Protein AF-A0A7C1XVF4-F1 (afdb_monomer)

pLDDT: mean 83.43, std 17.06, range [36.19, 97.81]

Secondary structure (DSSP, 8-state)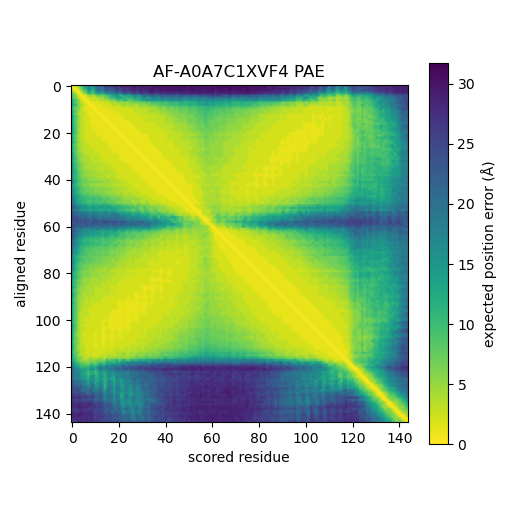:
----S--HHHHHHHHHHHHHHHHHHHHHHHHHHHHHHHHHHHHHHHHHHHHHHHHHHHT---HHHHHHHHHHHHHHHHHHHHHHHHHHHHHHHHHHHHHHHHHHHHHHHHHHHHHHHH--TT-----PPPPS--GGGGGGSS--

Structure (mmCIF, N/CA/C/O backbone):
data_AF-A0A7C1XVF4-F1
#
_entry.id   AF-A0A7C1XVF4-F1
#
loop_
_atom_site.group_PDB
_atom_site.id
_atom_site.type_symbol
_atom_site.label_atom_id
_atom_site.label_alt_id
_atom_site.label_comp_id
_atom_site.label_asym_id
_atom_site.label_entity_id
_atom_site.label_seq_id
_atom_site.pdbx_PDB_ins_code
_atom_site.Cartn_x
_atom_site.Cartn_y
_atom_site.Cartn_z
_atom_site.occupancy
_atom_site.B_iso_or_equiv
_atom_site.auth_seq_id
_atom_site.auth_comp_id
_atom_site.auth_asym_id
_atom_site.auth_atom_id
_atom_site.pdbx_PDB_model_num
ATOM 1 N N . MET A 1 1 ? 36.801 -1.374 -31.490 1.00 39.19 1 MET A N 1
ATOM 2 C CA . MET A 1 1 ? 35.847 -0.277 -31.242 1.00 39.19 1 MET A CA 1
ATOM 3 C C . MET A 1 1 ? 34.495 -0.930 -31.036 1.00 39.19 1 MET A C 1
ATOM 5 O O . MET A 1 1 ? 33.938 -1.423 -32.007 1.00 39.19 1 MET A O 1
ATOM 9 N N . SER A 1 2 ? 34.062 -1.082 -29.781 1.00 45.56 2 SER A N 1
ATOM 10 C CA . SER A 1 2 ? 32.719 -1.596 -29.479 1.00 45.56 2 SER A CA 1
ATOM 11 C C . SER A 1 2 ? 31.696 -0.630 -30.059 1.00 45.56 2 SER A C 1
ATOM 13 O O . SER A 1 2 ? 31.861 0.580 -29.924 1.00 45.56 2 SER A O 1
ATOM 15 N N . SER A 1 3 ? 30.686 -1.156 -30.744 1.00 51.72 3 SER A N 1
ATOM 16 C CA . SER A 1 3 ? 29.553 -0.365 -31.213 1.00 51.72 3 SER A CA 1
ATOM 17 C C . SER A 1 3 ? 28.811 0.173 -29.990 1.00 51.72 3 SER A C 1
ATOM 19 O O . SER A 1 3 ? 28.079 -0.565 -29.348 1.00 51.72 3 SER A O 1
ATOM 21 N N . ASP A 1 4 ? 29.020 1.448 -29.665 1.00 70.56 4 ASP A N 1
ATOM 22 C CA . ASP A 1 4 ? 28.440 2.167 -28.513 1.00 70.56 4 ASP A CA 1
ATOM 23 C C . ASP A 1 4 ? 26.936 2.482 -28.686 1.00 70.56 4 ASP A C 1
ATOM 25 O O . ASP A 1 4 ? 26.380 3.382 -28.058 1.00 70.56 4 ASP A O 1
ATOM 29 N N . LYS A 1 5 ? 26.270 1.788 -29.615 1.00 76.38 5 LYS A N 1
ATOM 30 C CA . LYS A 1 5 ? 24.861 1.994 -29.942 1.00 76.38 5 LYS A CA 1
ATOM 31 C C . LYS A 1 5 ? 24.032 0.891 -29.286 1.00 76.38 5 LYS A C 1
ATOM 33 O O . LYS A 1 5 ? 24.363 -0.271 -29.518 1.00 76.38 5 LYS A O 1
ATOM 38 N N . PRO A 1 6 ? 22.963 1.242 -28.543 1.00 80.81 6 PRO A N 1
ATOM 39 C CA . PRO A 1 6 ? 22.059 0.260 -27.960 1.00 80.81 6 PRO A CA 1
ATOM 40 C C . PRO A 1 6 ? 21.534 -0.678 -29.041 1.00 80.81 6 PRO A C 1
ATOM 42 O O . PRO A 1 6 ? 21.136 -0.217 -30.117 1.00 80.81 6 PRO A O 1
ATOM 45 N N . ASP A 1 7 ? 21.548 -1.974 -28.755 1.00 84.25 7 ASP A N 1
ATOM 46 C CA . ASP A 1 7 ? 21.076 -3.009 -29.667 1.00 84.25 7 ASP A CA 1
ATOM 47 C C . ASP A 1 7 ? 19.764 -3.653 -29.178 1.00 84.25 7 ASP A C 1
ATOM 49 O O . ASP A 1 7 ? 19.157 -3.249 -28.181 1.00 84.25 7 ASP A O 1
ATOM 53 N N . LYS A 1 8 ? 19.292 -4.671 -29.904 1.00 84.50 8 LYS A N 1
ATOM 54 C CA . LYS A 1 8 ? 18.073 -5.404 -29.541 1.00 84.50 8 LYS A CA 1
ATOM 55 C C . LYS A 1 8 ? 18.194 -6.128 -28.190 1.00 84.50 8 LYS A C 1
ATOM 57 O O . LYS A 1 8 ? 17.205 -6.213 -27.471 1.00 84.50 8 LYS A O 1
ATOM 62 N N . ASN A 1 9 ? 19.382 -6.610 -27.819 1.00 87.56 9 ASN A N 1
ATOM 63 C CA . ASN A 1 9 ? 19.586 -7.275 -26.529 1.00 87.56 9 ASN A CA 1
ATOM 64 C C . ASN A 1 9 ? 19.502 -6.277 -25.369 1.00 87.56 9 ASN A C 1
ATOM 66 O O . ASN A 1 9 ? 18.959 -6.614 -24.316 1.00 87.56 9 ASN A O 1
ATOM 70 N N . ASP A 1 10 ? 20.012 -5.056 -25.552 1.00 88.25 10 ASP A N 1
ATOM 71 C CA . ASP A 1 10 ? 19.859 -3.982 -24.568 1.00 88.25 10 ASP A CA 1
ATOM 72 C C . ASP A 1 10 ? 18.387 -3.592 -24.392 1.00 88.25 10 ASP A C 1
ATOM 74 O O . ASP A 1 10 ? 17.940 -3.403 -23.259 1.00 88.25 10 ASP A O 1
ATOM 78 N N . LEU A 1 11 ? 17.618 -3.539 -25.487 1.00 89.31 11 LEU A N 1
ATOM 79 C CA . LEU A 1 11 ? 16.173 -3.300 -25.444 1.00 89.31 11 LEU A CA 1
ATOM 80 C C . LEU A 1 11 ? 15.430 -4.411 -24.694 1.00 89.31 11 LEU A C 1
ATOM 82 O O . LEU A 1 11 ? 14.628 -4.120 -23.807 1.00 89.31 11 LEU A O 1
ATOM 86 N N . ASP A 1 12 ? 15.730 -5.674 -24.996 1.00 88.81 12 ASP A N 1
ATOM 87 C CA . ASP A 1 12 ? 15.121 -6.824 -24.323 1.00 88.81 12 ASP A CA 1
ATOM 88 C C . ASP A 1 12 ? 15.481 -6.867 -22.829 1.00 88.81 12 ASP A C 1
ATOM 90 O O . ASP A 1 12 ? 14.637 -7.202 -21.992 1.00 88.81 12 ASP A O 1
ATOM 94 N N . ARG A 1 13 ? 16.720 -6.506 -22.463 1.00 91.56 13 ARG A N 1
ATOM 95 C CA . ARG A 1 13 ? 17.139 -6.392 -21.057 1.00 91.56 13 ARG A CA 1
ATOM 96 C C . ARG A 1 13 ? 16.372 -5.279 -20.348 1.00 91.56 13 ARG A C 1
ATOM 98 O O . ARG A 1 13 ? 15.789 -5.541 -19.298 1.00 91.56 13 ARG A O 1
ATOM 105 N N . ALA A 1 14 ? 16.342 -4.080 -20.926 1.00 90.12 14 ALA A N 1
ATOM 106 C CA . ALA A 1 14 ? 15.657 -2.931 -20.342 1.00 90.12 14 ALA A CA 1
ATOM 107 C C . ALA A 1 14 ? 14.158 -3.199 -20.164 1.00 90.12 14 ALA A C 1
ATOM 109 O O . ALA A 1 14 ? 13.603 -2.918 -19.105 1.00 90.12 14 ALA A O 1
ATOM 110 N N . ARG A 1 15 ? 13.531 -3.851 -21.150 1.00 90.56 15 ARG A N 1
ATOM 111 C CA . ARG A 1 15 ? 12.133 -4.279 -21.072 1.00 90.56 15 ARG A CA 1
ATOM 112 C C . ARG A 1 15 ? 11.890 -5.247 -19.916 1.00 90.56 15 ARG A C 1
ATOM 114 O O . ARG A 1 15 ? 10.952 -5.070 -19.152 1.00 90.56 15 ARG A O 1
ATOM 121 N N . ARG A 1 16 ? 12.745 -6.263 -19.741 1.00 91.62 16 ARG A N 1
ATOM 122 C CA . ARG A 1 16 ? 12.617 -7.213 -18.618 1.00 91.62 16 ARG A CA 1
ATOM 123 C C . ARG A 1 16 ? 12.755 -6.530 -17.261 1.00 91.62 16 ARG A C 1
ATOM 125 O O . ARG A 1 16 ? 12.095 -6.945 -16.312 1.00 91.62 16 ARG A O 1
ATOM 132 N N . GLU A 1 17 ? 13.643 -5.548 -17.142 1.00 93.00 17 GLU A N 1
ATOM 133 C CA . GLU A 1 17 ? 13.831 -4.796 -15.900 1.00 93.00 17 GLU A CA 1
ATOM 134 C C . GLU A 1 17 ? 12.636 -3.891 -15.591 1.00 93.00 17 GLU A C 1
ATOM 136 O O . GLU A 1 17 ? 12.164 -3.899 -14.456 1.00 93.00 17 GLU A O 1
ATOM 141 N N . GLU A 1 18 ? 12.113 -3.186 -16.596 1.00 94.81 18 GLU A N 1
ATOM 142 C CA . GLU A 1 18 ? 10.880 -2.399 -16.492 1.00 94.81 18 GLU A CA 1
ATOM 143 C C . GLU A 1 18 ? 9.707 -3.281 -16.048 1.00 94.81 18 GLU A C 1
ATOM 145 O O . GLU A 1 18 ? 9.090 -2.999 -15.024 1.00 94.81 18 GLU A O 1
ATOM 150 N N . THR A 1 19 ? 9.486 -4.418 -16.713 1.00 92.75 19 THR A N 1
ATOM 151 C CA . THR A 1 19 ? 8.368 -5.317 -16.394 1.00 92.75 19 THR A CA 1
ATOM 152 C C . THR A 1 19 ? 8.490 -5.908 -14.987 1.00 92.75 19 THR A C 1
ATOM 154 O O . THR A 1 19 ? 7.493 -6.090 -14.290 1.00 92.75 19 THR A O 1
ATOM 157 N N . ARG A 1 20 ? 9.712 -6.199 -14.518 1.00 93.25 20 ARG A N 1
ATOM 158 C CA . ARG A 1 20 ? 9.937 -6.628 -13.126 1.00 93.25 20 ARG A CA 1
ATOM 159 C C . ARG A 1 20 ? 9.586 -5.527 -12.131 1.00 93.25 20 ARG A C 1
ATOM 161 O O . ARG A 1 20 ? 8.937 -5.825 -11.134 1.00 93.25 20 ARG A O 1
ATOM 168 N N . ALA A 1 21 ? 10.006 -4.291 -12.396 1.00 92.94 21 ALA A N 1
ATOM 169 C CA . ALA A 1 21 ? 9.690 -3.154 -11.540 1.00 92.94 21 ALA A CA 1
ATOM 170 C C . ALA A 1 21 ? 8.182 -2.853 -11.532 1.00 92.94 21 ALA A C 1
ATOM 172 O O . ALA A 1 21 ? 7.626 -2.569 -10.476 1.00 92.94 21 ALA A O 1
ATOM 173 N N . PHE A 1 22 ? 7.506 -3.005 -12.675 1.00 93.19 22 PHE A N 1
ATOM 174 C CA . PHE A 1 22 ? 6.054 -2.870 -12.780 1.00 93.19 22 PHE A CA 1
ATOM 175 C C . PHE A 1 22 ? 5.309 -3.935 -11.963 1.00 93.19 22 PHE A C 1
ATOM 177 O O . PHE A 1 22 ? 4.408 -3.618 -11.194 1.00 93.19 22 PHE A O 1
ATOM 184 N N . ASN A 1 23 ? 5.722 -5.202 -12.060 1.00 92.81 23 ASN A N 1
ATOM 185 C CA . ASN A 1 23 ? 5.116 -6.274 -11.265 1.00 92.81 23 ASN A CA 1
ATOM 186 C C . ASN A 1 23 ? 5.309 -6.058 -9.754 1.00 92.81 23 ASN A C 1
ATOM 188 O O . ASN A 1 23 ? 4.406 -6.347 -8.970 1.00 92.81 23 ASN A O 1
ATOM 192 N N . GLU A 1 24 ? 6.470 -5.542 -9.337 1.00 94.38 24 GLU A N 1
ATOM 193 C CA . GLU A 1 24 ? 6.709 -5.168 -7.939 1.00 94.38 24 GLU A CA 1
ATOM 194 C C . GLU A 1 24 ? 5.802 -4.004 -7.513 1.00 94.38 24 GLU A C 1
ATOM 196 O O . GLU A 1 24 ? 5.194 -4.068 -6.445 1.00 94.38 24 GLU A O 1
ATOM 201 N N . LEU A 1 25 ? 5.650 -2.975 -8.353 1.00 94.06 25 LEU A N 1
ATOM 202 C CA . LEU A 1 25 ? 4.731 -1.858 -8.120 1.00 94.06 25 LEU A CA 1
ATOM 203 C C . LEU A 1 25 ? 3.290 -2.346 -7.904 1.00 94.06 25 LEU A C 1
ATOM 205 O O . LEU A 1 25 ? 2.660 -1.975 -6.912 1.00 94.06 25 LEU A O 1
ATOM 209 N N . GLU A 1 26 ? 2.789 -3.223 -8.773 1.00 94.75 26 GLU A N 1
ATOM 210 C CA . GLU A 1 26 ? 1.448 -3.809 -8.648 1.00 94.75 26 GLU A CA 1
ATOM 211 C C . GLU A 1 26 ? 1.292 -4.617 -7.353 1.00 94.75 26 GLU A C 1
ATOM 213 O O . GLU A 1 26 ? 0.304 -4.468 -6.627 1.00 94.75 26 GLU A O 1
ATOM 218 N N . TYR A 1 27 ? 2.298 -5.422 -7.004 1.00 94.62 27 TYR A N 1
ATOM 219 C CA . TYR A 1 27 ? 2.311 -6.160 -5.743 1.00 94.62 27 TYR A CA 1
ATOM 220 C C . TYR A 1 27 ? 2.227 -5.220 -4.530 1.00 94.62 27 TYR A C 1
ATOM 222 O O . TYR A 1 27 ? 1.388 -5.422 -3.647 1.00 94.62 27 TYR A O 1
ATOM 230 N N . ARG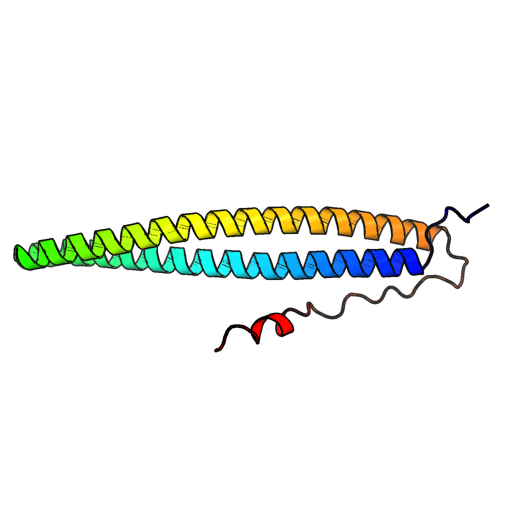 A 1 28 ? 3.038 -4.154 -4.490 1.00 94.94 28 ARG A N 1
ATOM 231 C CA . ARG A 1 28 ? 3.003 -3.165 -3.397 1.00 94.94 28 ARG A CA 1
ATOM 232 C C . ARG A 1 28 ? 1.698 -2.383 -3.353 1.00 94.94 28 ARG A C 1
ATOM 234 O O . ARG A 1 28 ? 1.196 -2.119 -2.262 1.00 94.94 28 ARG A O 1
ATOM 241 N N . SER A 1 29 ? 1.124 -2.068 -4.510 1.00 95.12 29 SER A N 1
ATOM 242 C CA . SER A 1 29 ? -0.167 -1.383 -4.628 1.00 95.12 29 SER A CA 1
ATOM 243 C C . SER A 1 29 ? -1.276 -2.201 -3.969 1.00 95.12 29 SER A C 1
ATOM 245 O O . SER A 1 29 ? -2.025 -1.697 -3.125 1.00 95.12 29 SER A O 1
ATOM 247 N N . GLN A 1 30 ? -1.318 -3.502 -4.264 1.00 95.19 30 GLN A N 1
ATOM 248 C CA . GLN A 1 30 ? -2.279 -4.411 -3.655 1.00 95.19 30 GLN A CA 1
ATOM 249 C C . GLN A 1 30 ? -2.052 -4.561 -2.141 1.00 95.19 30 GLN A C 1
ATOM 251 O O . GLN A 1 30 ? -3.018 -4.492 -1.379 1.00 95.19 30 GLN A O 1
ATOM 256 N N . GLN A 1 31 ? -0.800 -4.675 -1.679 1.00 94.81 31 GLN A N 1
ATOM 257 C CA . GLN A 1 31 ? -0.496 -4.717 -0.241 1.00 94.81 31 GLN A CA 1
ATOM 258 C C . GLN A 1 31 ? -0.965 -3.455 0.497 1.00 94.81 31 GLN A C 1
ATOM 260 O O . GLN A 1 31 ? -1.613 -3.554 1.541 1.00 94.81 31 GLN A O 1
ATOM 265 N N . ALA A 1 32 ? -0.674 -2.267 -0.042 1.00 95.00 32 ALA A N 1
ATOM 266 C CA . ALA A 1 32 ? -1.099 -1.000 0.550 1.00 95.00 32 ALA A CA 1
ATOM 267 C C . ALA A 1 32 ? -2.631 -0.901 0.621 1.00 95.00 32 ALA A C 1
ATOM 269 O O . ALA A 1 32 ? -3.191 -0.514 1.651 1.00 95.00 32 ALA A O 1
ATOM 270 N N . LYS A 1 33 ? -3.321 -1.333 -0.441 1.00 96.44 33 LYS A N 1
ATOM 271 C CA . LYS A 1 33 ? -4.785 -1.395 -0.490 1.00 96.44 33 LYS A CA 1
ATOM 272 C C . LYS A 1 33 ? -5.360 -2.321 0.582 1.00 96.44 33 LYS A C 1
ATOM 274 O O . LYS A 1 33 ? -6.298 -1.929 1.272 1.00 96.44 33 LYS A O 1
ATOM 279 N N . GLU A 1 34 ? -4.808 -3.520 0.745 1.00 95.62 34 GLU A N 1
ATOM 280 C CA . GLU A 1 34 ? -5.262 -4.482 1.755 1.00 95.62 34 GLU A CA 1
ATOM 281 C C . GLU A 1 34 ? -5.081 -3.951 3.179 1.00 95.62 34 GLU A C 1
ATOM 283 O O . GLU A 1 34 ? -6.014 -4.018 3.981 1.00 95.62 34 GLU A O 1
ATOM 288 N N . GLN A 1 35 ? -3.918 -3.373 3.496 1.00 94.75 35 GLN A N 1
ATOM 289 C CA . GLN A 1 35 ? -3.677 -2.797 4.823 1.00 94.75 35 GLN A CA 1
ATOM 290 C C . GLN A 1 35 ? -4.611 -1.615 5.104 1.00 94.75 35 GLN A C 1
ATOM 292 O O . GLN A 1 35 ? -5.150 -1.503 6.207 1.00 94.75 35 GLN A O 1
ATOM 297 N N . ARG A 1 36 ? -4.875 -0.765 4.104 1.00 96.44 36 ARG A N 1
ATOM 298 C CA . ARG A 1 36 ? -5.810 0.357 4.251 1.00 96.44 36 ARG A CA 1
ATOM 299 C C . ARG A 1 36 ? -7.245 -0.125 4.481 1.00 96.44 36 ARG A C 1
ATOM 301 O O . ARG A 1 36 ? -7.913 0.376 5.377 1.00 96.44 36 ARG A O 1
ATOM 308 N N . GLN A 1 37 ? -7.689 -1.161 3.766 1.00 97.06 37 GLN A N 1
ATOM 309 C CA . GLN A 1 37 ? -8.996 -1.784 4.008 1.00 97.06 37 GLN A CA 1
ATOM 310 C C . GLN A 1 37 ? -9.113 -2.386 5.417 1.00 97.06 37 GLN A C 1
ATOM 312 O O . GLN A 1 37 ? -10.165 -2.274 6.048 1.00 97.06 37 GLN A O 1
ATOM 317 N N . GLN A 1 38 ? -8.045 -3.008 5.928 1.00 95.00 38 GLN A N 1
ATOM 318 C CA . GLN A 1 38 ? -8.010 -3.521 7.302 1.00 95.00 38 GLN A CA 1
ATOM 319 C C . GLN A 1 38 ? -8.114 -2.388 8.331 1.00 95.00 38 GLN A C 1
ATOM 321 O O . GLN A 1 38 ? -8.877 -2.507 9.292 1.00 95.00 38 GLN A O 1
ATOM 326 N N . LEU A 1 39 ? -7.401 -1.279 8.111 1.00 97.31 39 LEU A N 1
ATOM 327 C CA . LEU A 1 39 ? -7.488 -0.096 8.964 1.00 97.31 39 LEU A CA 1
ATOM 328 C C . LEU A 1 39 ? -8.904 0.493 8.964 1.00 97.31 39 LEU A C 1
ATOM 330 O O . LEU A 1 39 ? -9.468 0.723 10.034 1.00 97.31 39 LEU A O 1
ATOM 334 N N . ASP A 1 40 ? -9.511 0.666 7.790 1.00 97.38 40 ASP A N 1
ATOM 335 C CA . ASP A 1 40 ? -10.874 1.192 7.655 1.00 97.38 40 ASP A CA 1
ATOM 336 C C . ASP A 1 40 ? -11.895 0.317 8.397 1.00 97.38 40 ASP A C 1
ATOM 338 O O . ASP A 1 40 ? -12.779 0.827 9.094 1.00 97.38 40 ASP A O 1
ATOM 342 N N . ALA A 1 41 ? -11.755 -1.009 8.304 1.00 95.69 41 ALA A N 1
ATOM 343 C CA . ALA A 1 41 ? -12.602 -1.950 9.030 1.00 95.69 41 ALA A CA 1
ATOM 344 C C . ALA A 1 41 ? -12.434 -1.825 10.555 1.00 95.69 41 ALA A C 1
ATOM 346 O O . ALA A 1 41 ? -13.433 -1.805 11.278 1.00 95.69 41 ALA A O 1
ATOM 347 N N . LEU A 1 42 ? -11.199 -1.688 11.052 1.00 95.44 42 LEU A N 1
ATOM 348 C CA . LEU A 1 42 ? -10.925 -1.491 12.480 1.00 95.44 42 LEU A CA 1
ATOM 349 C C . LEU A 1 42 ? -11.470 -0.156 12.994 1.00 95.44 42 LEU A C 1
ATOM 351 O O . LEU A 1 42 ? -12.067 -0.114 14.069 1.00 95.44 42 LEU A O 1
ATOM 355 N N . LEU A 1 43 ? -11.312 0.92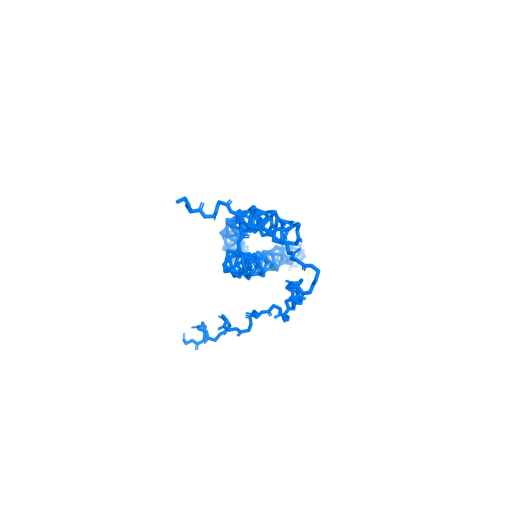5 12.231 1.00 96.56 43 LEU A N 1
ATOM 356 C CA . LEU A 1 43 ? -11.851 2.240 12.580 1.00 96.56 43 LEU A CA 1
ATOM 357 C C . LEU A 1 43 ? -13.381 2.231 12.603 1.00 96.56 43 LEU A C 1
ATOM 359 O O . LEU A 1 43 ? -13.992 2.796 13.515 1.00 96.56 43 LEU A O 1
ATOM 363 N N . LYS A 1 44 ? -14.007 1.545 11.643 1.00 96.19 44 LYS A N 1
ATOM 364 C CA . LYS A 1 44 ? -15.455 1.338 11.632 1.00 96.19 44 LYS A CA 1
ATOM 365 C C . LYS A 1 44 ? -15.908 0.552 12.862 1.00 96.19 44 LYS A C 1
ATOM 367 O O . LYS A 1 44 ? -16.806 1.010 13.563 1.00 96.19 44 LYS A O 1
ATOM 372 N N . TYR A 1 45 ? -15.255 -0.567 13.168 1.00 93.44 45 TYR A N 1
ATOM 373 C CA . TYR A 1 45 ? -15.581 -1.380 14.340 1.00 93.44 45 TYR A CA 1
ATOM 374 C C . TYR A 1 45 ? -15.397 -0.602 15.651 1.00 93.44 45 TYR A C 1
ATOM 376 O O . TYR A 1 45 ? -16.266 -0.619 16.520 1.00 93.44 45 TYR A O 1
ATOM 384 N N . ARG A 1 46 ? -14.313 0.175 15.767 1.00 93.69 46 ARG A N 1
ATOM 385 C CA . ARG A 1 46 ? -14.070 1.088 16.894 1.00 93.69 46 ARG A CA 1
ATOM 386 C C . ARG A 1 46 ? -15.228 2.065 17.088 1.00 93.69 46 ARG A C 1
ATOM 388 O O . ARG A 1 46 ? -15.669 2.278 18.216 1.00 93.69 46 ARG A O 1
ATOM 395 N N . LYS A 1 47 ? -15.709 2.667 15.998 1.00 94.38 47 LYS A N 1
ATOM 396 C CA . LYS A 1 47 ? -16.841 3.595 16.026 1.00 94.38 47 LYS A CA 1
ATOM 397 C C . LYS A 1 47 ? -18.127 2.893 16.465 1.00 94.38 47 LYS A C 1
ATOM 399 O O . LYS A 1 47 ? -18.798 3.390 17.359 1.00 94.38 47 LYS A O 1
ATOM 404 N N . GLU A 1 48 ? -18.428 1.726 15.901 1.00 91.50 48 GLU A N 1
ATOM 405 C CA . GLU A 1 48 ? -19.605 0.930 16.277 1.00 91.50 48 GLU A CA 1
ATOM 406 C C . GLU A 1 48 ? -19.582 0.542 17.762 1.00 91.50 48 GLU A C 1
ATOM 408 O O . GLU A 1 48 ? -20.605 0.638 18.442 1.00 91.50 48 GLU A O 1
ATOM 413 N N . CYS A 1 49 ? -18.412 0.185 18.303 1.00 89.19 49 CYS A N 1
ATOM 414 C CA . CYS A 1 49 ? -18.250 -0.028 19.738 1.00 89.19 49 CYS A CA 1
ATOM 415 C C . CYS A 1 49 ? -18.560 1.244 20.539 1.00 89.19 49 CYS A C 1
ATOM 417 O O . CYS A 1 49 ? -19.222 1.159 21.574 1.00 89.19 49 CYS A O 1
ATOM 419 N N . LEU A 1 50 ? -18.060 2.416 20.130 1.00 89.44 50 LEU A N 1
ATOM 420 C CA . LEU A 1 50 ? -18.293 3.700 20.821 1.00 89.44 50 LEU A CA 1
ATOM 421 C C . LEU A 1 50 ? -19.765 4.101 20.812 1.00 89.44 50 LEU A C 1
ATOM 423 O O . LEU A 1 50 ? -20.310 4.440 21.865 1.00 89.44 50 LEU A O 1
ATOM 427 N N . ASP A 1 51 ? -20.415 3.977 19.661 1.00 88.12 51 ASP A N 1
ATOM 428 C CA . ASP A 1 51 ? -21.838 4.263 19.503 1.00 88.12 51 ASP A CA 1
ATOM 429 C C . ASP A 1 51 ? -22.685 3.287 20.344 1.00 88.12 51 ASP A C 1
ATOM 431 O O . ASP A 1 51 ? -23.617 3.694 21.042 1.00 88.12 51 ASP A O 1
ATOM 435 N N . GLY A 1 52 ? -22.315 2.001 20.364 1.00 84.25 52 GLY A N 1
ATOM 436 C CA . GLY A 1 52 ? -22.949 0.987 21.206 1.00 84.25 52 GLY A CA 1
ATOM 437 C C . GLY A 1 52 ? -22.864 1.306 22.700 1.00 84.25 52 GLY A C 1
ATOM 438 O O . GLY A 1 52 ? -23.860 1.176 23.412 1.00 84.25 52 GLY A O 1
ATOM 439 N N . LEU A 1 53 ? -21.711 1.785 23.182 1.00 81.44 53 LEU A N 1
ATOM 440 C CA . LEU A 1 53 ? -21.559 2.198 24.580 1.00 81.44 53 LEU A CA 1
ATOM 441 C C . LEU A 1 53 ? -22.409 3.424 24.908 1.00 81.44 53 LEU A C 1
ATOM 443 O O . LEU A 1 53 ? -23.051 3.454 25.959 1.00 81.44 53 LEU A O 1
ATOM 447 N N . ALA A 1 54 ? -22.393 4.431 24.033 1.00 81.88 54 ALA A N 1
ATOM 448 C CA . ALA A 1 54 ? -23.169 5.648 24.228 1.00 81.88 54 ALA A CA 1
ATOM 449 C C . ALA A 1 54 ? -24.655 5.315 24.428 1.00 81.88 54 ALA A C 1
ATOM 451 O O . ALA A 1 54 ? -25.256 5.799 25.381 1.00 81.88 54 ALA A O 1
ATOM 452 N N . ASN A 1 55 ? -25.190 4.395 23.620 1.00 80.12 55 ASN A N 1
ATOM 453 C CA . ASN A 1 55 ? -26.569 3.919 23.737 1.00 80.12 55 ASN A CA 1
ATOM 454 C C . ASN A 1 55 ? -26.795 3.033 24.978 1.00 80.12 55 ASN A C 1
ATOM 456 O O . ASN A 1 55 ? -27.832 3.124 25.631 1.00 80.12 55 ASN A O 1
ATOM 460 N N . ALA A 1 56 ? -25.830 2.179 25.337 1.00 75.75 56 ALA A N 1
ATOM 461 C CA . ALA A 1 56 ? -25.953 1.284 26.488 1.00 75.75 56 ALA A CA 1
ATOM 462 C C . ALA A 1 56 ? -25.910 2.028 27.836 1.00 75.75 56 ALA A C 1
ATOM 464 O O . ALA A 1 56 ? -26.509 1.574 28.819 1.00 75.75 56 ALA A O 1
ATOM 465 N N . ARG A 1 57 ? -25.240 3.188 27.892 1.00 70.38 57 ARG A N 1
ATOM 466 C CA . ARG A 1 57 ? -25.227 4.077 29.064 1.00 70.38 57 ARG A CA 1
ATOM 467 C C . ARG A 1 57 ? -26.641 4.434 29.514 1.00 70.38 57 ARG A C 1
ATOM 469 O O . ARG A 1 57 ? -26.904 4.404 30.716 1.00 70.38 57 ARG A O 1
ATOM 476 N N . ASP A 1 58 ? -27.538 4.687 28.568 1.00 71.88 58 ASP A N 1
ATOM 477 C CA . ASP A 1 58 ? -28.925 5.071 28.843 1.00 71.88 58 ASP A CA 1
ATOM 478 C C . ASP A 1 58 ? -29.774 3.892 29.355 1.00 71.88 58 ASP A C 1
ATOM 480 O O . ASP A 1 58 ? -30.796 4.092 30.009 1.00 71.88 58 ASP A O 1
ATOM 484 N N . THR A 1 59 ? -29.317 2.654 29.136 1.00 74.56 59 THR A N 1
ATOM 485 C CA . THR A 1 59 ? -29.980 1.415 29.587 1.00 74.56 59 THR A CA 1
ATOM 486 C C . THR A 1 59 ? -29.445 0.838 30.906 1.00 74.56 59 THR A C 1
ATOM 488 O O . THR A 1 59 ? -29.940 -0.191 31.361 1.00 74.56 59 THR A O 1
ATOM 491 N N . GLY A 1 60 ? -28.472 1.494 31.553 1.00 74.50 60 GLY A N 1
ATOM 492 C CA . GLY A 1 60 ? -27.956 1.090 32.869 1.00 74.50 60 GLY A CA 1
ATOM 493 C C . GLY A 1 60 ? -26.781 0.105 32.818 1.00 74.50 60 GLY A C 1
ATOM 494 O O . GLY A 1 60 ? -26.888 -1.042 33.250 1.00 74.50 60 GLY A O 1
ATOM 495 N N . LEU A 1 61 ? -25.624 0.563 32.329 1.00 82.06 61 LEU A N 1
ATOM 496 C CA . LEU A 1 61 ? -24.365 -0.195 32.375 1.00 82.06 61 LEU A CA 1
ATOM 497 C C . LEU A 1 61 ? -23.896 -0.446 33.820 1.00 82.06 61 LEU A C 1
ATOM 499 O O . LEU A 1 61 ? -23.833 0.470 34.641 1.00 82.06 61 LEU A O 1
ATOM 503 N N . THR A 1 62 ? -23.486 -1.683 34.116 1.00 85.69 62 THR A N 1
ATOM 504 C CA . THR A 1 62 ? -22.829 -2.028 35.384 1.00 85.69 62 THR A CA 1
ATOM 505 C C . THR A 1 62 ? -21.344 -1.636 35.342 1.00 85.69 62 THR A C 1
ATOM 507 O O . THR A 1 62 ? -20.757 -1.559 34.258 1.00 85.69 62 THR A O 1
ATOM 510 N N . PRO A 1 63 ? -20.678 -1.455 36.498 1.00 83.56 63 PRO A N 1
ATOM 511 C CA . PRO A 1 63 ? -19.236 -1.192 36.538 1.00 83.56 63 PRO A CA 1
ATOM 512 C C . PRO A 1 63 ? -18.379 -2.270 35.851 1.00 83.56 63 PRO A C 1
ATOM 514 O O . PRO A 1 63 ? -17.314 -1.959 35.320 1.00 83.56 63 PRO A O 1
ATOM 517 N N . VAL A 1 64 ? -18.841 -3.527 35.837 1.00 86.94 64 VAL A N 1
ATOM 518 C CA . VAL A 1 64 ? -18.153 -4.635 35.152 1.00 86.94 64 VAL A CA 1
ATOM 519 C C . VAL A 1 64 ? -18.194 -4.432 33.639 1.00 86.94 64 VAL A C 1
ATOM 521 O O . VAL A 1 64 ? -17.138 -4.447 33.011 1.00 86.94 64 VAL A O 1
ATOM 524 N N . HIS A 1 65 ? -19.367 -4.126 33.073 1.00 84.50 65 HIS A N 1
ATOM 525 C CA . HIS A 1 65 ? -19.504 -3.852 31.638 1.00 84.50 65 HIS A CA 1
ATOM 526 C C . HIS A 1 65 ? -18.653 -2.652 31.198 1.00 84.50 65 HIS A C 1
ATOM 528 O O . HIS A 1 65 ? -18.027 -2.686 30.142 1.00 84.50 65 HIS A O 1
ATOM 534 N N . VAL A 1 66 ? -18.568 -1.603 32.027 1.00 84.31 66 VAL A N 1
ATOM 535 C CA . VAL A 1 66 ? -17.699 -0.445 31.750 1.00 84.31 66 VAL A CA 1
ATOM 536 C C . VAL A 1 66 ? -16.229 -0.865 31.672 1.00 84.31 66 VAL A C 1
ATOM 538 O O . VAL A 1 66 ? -15.516 -0.443 30.762 1.00 84.31 66 VAL A O 1
ATOM 541 N N . ARG A 1 67 ? -15.768 -1.714 32.596 1.00 88.00 67 ARG A N 1
ATOM 542 C CA . ARG A 1 67 ? -14.381 -2.193 32.612 1.00 88.00 67 ARG A CA 1
ATOM 543 C C . ARG A 1 67 ? -14.062 -3.089 31.416 1.00 88.00 67 ARG A C 1
ATOM 545 O O . ARG A 1 67 ? -13.017 -2.913 30.797 1.00 88.00 67 ARG A O 1
ATOM 552 N N . GLU A 1 68 ? -14.938 -4.034 31.087 1.00 88.50 68 GLU A N 1
ATOM 553 C CA . GLU A 1 68 ? -14.776 -4.905 29.913 1.00 88.50 68 GLU A CA 1
ATOM 554 C C . GLU A 1 68 ? -14.691 -4.085 28.628 1.00 88.50 68 GLU A C 1
ATOM 556 O O . GLU A 1 68 ? -13.826 -4.315 27.783 1.00 88.50 68 GLU A O 1
ATOM 561 N N . TYR A 1 69 ? -15.527 -3.058 28.524 1.00 87.50 69 TYR A N 1
ATOM 562 C CA . TYR A 1 69 ? -15.515 -2.160 27.389 1.00 87.50 69 TYR A CA 1
ATOM 563 C C . TYR A 1 69 ? -14.225 -1.335 27.285 1.00 87.50 69 TYR A C 1
ATOM 565 O O . TYR A 1 69 ? -13.665 -1.193 26.200 1.00 87.50 69 TYR A O 1
ATOM 573 N N . GLN A 1 70 ? -13.712 -0.814 28.403 1.00 88.62 70 GLN A N 1
ATOM 574 C CA . GLN A 1 70 ? -12.421 -0.118 28.422 1.00 88.62 70 GLN A CA 1
ATOM 575 C C . GLN A 1 70 ? -11.284 -1.019 27.925 1.00 88.62 70 GLN A C 1
ATOM 577 O O . GLN A 1 70 ? -10.433 -0.561 27.164 1.00 88.62 70 GLN A O 1
ATOM 582 N N . LEU A 1 71 ? -11.287 -2.298 28.316 1.00 92.25 71 LEU A N 1
ATOM 583 C CA . LEU A 1 71 ? -10.307 -3.280 27.846 1.00 92.25 71 LEU A CA 1
ATOM 584 C C . LEU A 1 71 ? -10.450 -3.555 26.346 1.00 92.25 71 LEU A C 1
ATOM 586 O O . LEU A 1 71 ? -9.449 -3.550 25.629 1.00 92.25 71 LEU A O 1
ATOM 590 N N . LEU A 1 72 ? -11.682 -3.737 25.860 1.00 91.38 72 LEU A N 1
ATOM 591 C CA . LEU A 1 72 ? -11.956 -3.908 24.433 1.00 91.38 72 LEU A CA 1
ATOM 592 C C . LEU A 1 72 ? -11.469 -2.697 23.627 1.00 91.38 72 LEU A C 1
ATOM 594 O O . LEU A 1 72 ? -10.770 -2.863 22.631 1.00 91.38 72 LEU A O 1
ATOM 598 N N . MET A 1 73 ? -11.772 -1.480 24.079 1.00 92.50 73 MET A N 1
ATOM 599 C CA . MET A 1 73 ? -11.327 -0.255 23.415 1.00 92.50 73 MET A CA 1
ATOM 600 C C . MET A 1 73 ? -9.811 -0.095 23.429 1.00 92.50 73 MET A C 1
ATOM 602 O O . MET A 1 73 ? -9.243 0.319 22.423 1.00 92.50 73 MET A O 1
ATOM 606 N N . ALA A 1 74 ? -9.143 -0.443 24.531 1.00 93.62 74 ALA A N 1
ATOM 607 C CA . ALA A 1 74 ? -7.684 -0.437 24.590 1.00 93.62 74 ALA A CA 1
ATOM 608 C C . ALA A 1 74 ? -7.080 -1.409 23.565 1.00 93.62 74 ALA A C 1
ATOM 610 O O . ALA A 1 74 ? -6.147 -1.047 22.849 1.00 93.62 74 ALA A O 1
ATOM 611 N N . HIS A 1 75 ? -7.654 -2.609 23.434 1.00 94.62 75 HIS A N 1
ATOM 612 C CA . HIS A 1 75 ? -7.230 -3.581 22.430 1.00 94.62 75 HIS A CA 1
ATOM 613 C C . HIS A 1 75 ? -7.466 -3.072 21.001 1.00 94.62 75 HIS A C 1
ATOM 615 O O . HIS A 1 75 ? -6.576 -3.170 20.158 1.00 94.62 75 HIS A O 1
ATOM 621 N N . ILE A 1 76 ? -8.648 -2.518 20.710 1.00 94.81 76 ILE A N 1
ATOM 622 C CA . ILE A 1 76 ? -8.965 -1.966 19.384 1.00 94.81 76 ILE A CA 1
ATOM 623 C C . ILE A 1 76 ? -8.012 -0.817 19.041 1.00 94.81 76 ILE A C 1
ATOM 625 O O . ILE A 1 76 ? -7.481 -0.792 17.936 1.00 94.81 76 ILE A O 1
ATOM 629 N N . ASN A 1 77 ? -7.749 0.099 19.976 1.00 94.75 77 ASN A N 1
ATOM 630 C CA . ASN A 1 77 ? -6.823 1.210 19.750 1.00 94.75 77 ASN A CA 1
ATOM 631 C C . ASN A 1 77 ? -5.405 0.710 19.456 1.00 94.75 77 ASN A C 1
ATOM 633 O O . ASN A 1 77 ? -4.804 1.155 18.487 1.00 94.75 77 ASN A O 1
ATOM 637 N N . SER A 1 78 ? -4.905 -0.268 20.216 1.00 96.06 78 SER A N 1
ATOM 638 C CA . SER A 1 78 ? -3.588 -0.859 19.955 1.00 96.06 78 SER A CA 1
ATOM 639 C C . SER A 1 78 ? -3.518 -1.542 18.581 1.00 96.06 78 SER A C 1
ATOM 641 O O . SER A 1 78 ? -2.524 -1.410 17.867 1.00 96.06 78 SER A O 1
ATOM 643 N N . ALA A 1 79 ? -4.587 -2.232 18.168 1.00 95.94 79 ALA A N 1
ATOM 644 C CA . ALA A 1 79 ? -4.672 -2.828 16.837 1.00 95.94 79 ALA A CA 1
ATOM 645 C C . ALA A 1 79 ? -4.718 -1.768 15.722 1.00 95.94 79 ALA A C 1
ATOM 647 O O . ALA A 1 79 ? -4.089 -1.959 14.680 1.00 95.94 79 ALA A O 1
ATOM 648 N N . VAL A 1 80 ? -5.429 -0.655 15.940 1.00 96.88 80 VAL A N 1
ATOM 649 C CA . VAL A 1 80 ? -5.460 0.496 15.025 1.00 96.88 80 VAL A CA 1
ATOM 650 C C . VAL A 1 80 ? -4.063 1.089 14.882 1.00 96.88 80 VAL A C 1
ATOM 652 O O . VAL A 1 80 ? -3.570 1.145 13.764 1.00 96.88 80 VAL A O 1
ATOM 655 N N . GLU A 1 81 ? -3.387 1.417 15.986 1.00 96.88 81 GLU A N 1
ATOM 656 C CA . GLU A 1 81 ? -2.030 1.987 15.978 1.00 96.88 81 GLU A CA 1
ATOM 657 C C . GLU A 1 81 ? -1.038 1.090 15.221 1.00 96.88 81 GLU A C 1
ATOM 659 O O . GLU A 1 81 ? -0.285 1.549 14.360 1.00 96.88 81 GLU A O 1
ATOM 664 N N . LEU A 1 82 ? -1.064 -0.222 15.481 1.00 96.88 82 LEU A N 1
ATOM 665 C CA . LEU A 1 82 ? -0.206 -1.169 14.771 1.00 96.88 82 LEU A CA 1
ATOM 666 C C . LEU A 1 82 ? -0.515 -1.212 13.267 1.00 96.88 82 LEU A C 1
ATOM 668 O O . LEU A 1 82 ? 0.395 -1.347 12.448 1.00 96.88 82 LEU A O 1
ATOM 672 N N . THR A 1 83 ? -1.792 -1.128 12.897 1.00 94.94 83 THR A N 1
ATOM 673 C CA . THR A 1 83 ? -2.213 -1.167 11.491 1.00 94.94 83 THR A CA 1
ATOM 674 C C . THR A 1 83 ? -1.888 0.144 10.779 1.00 94.94 83 THR A C 1
ATOM 676 O O . THR A 1 83 ? -1.448 0.102 9.638 1.00 94.94 83 THR A O 1
ATOM 679 N N . GLU A 1 84 ? -1.987 1.294 11.447 1.00 97.62 84 GLU A N 1
ATOM 680 C CA . GLU A 1 84 ? -1.536 2.590 10.922 1.00 97.62 84 GLU A CA 1
ATOM 681 C C . GLU A 1 84 ? -0.038 2.569 10.588 1.00 97.62 84 GLU A C 1
ATOM 683 O O . GLU A 1 84 ? 0.362 3.008 9.508 1.00 97.62 84 GLU A O 1
ATOM 688 N N . ILE A 1 85 ? 0.789 1.975 11.458 1.00 97.50 85 ILE A N 1
ATOM 689 C CA . ILE A 1 85 ? 2.222 1.780 11.188 1.00 97.50 85 ILE A CA 1
ATOM 690 C C . ILE A 1 85 ? 2.427 0.902 9.944 1.00 97.50 85 ILE A C 1
ATOM 692 O O . ILE A 1 85 ? 3.260 1.221 9.095 1.00 97.50 85 ILE A O 1
ATOM 696 N N . LYS A 1 86 ? 1.665 -0.191 9.802 1.00 96.44 86 LYS A N 1
ATOM 697 C CA . LYS A 1 86 ? 1.746 -1.072 8.623 1.00 96.44 86 LYS A CA 1
ATOM 698 C C . LYS A 1 86 ? 1.303 -0.377 7.340 1.00 96.44 86 LYS A C 1
ATOM 700 O O . LYS A 1 86 ? 1.960 -0.558 6.319 1.00 96.44 86 LYS A O 1
ATOM 705 N N . VAL A 1 87 ? 0.221 0.401 7.388 1.00 97.56 87 V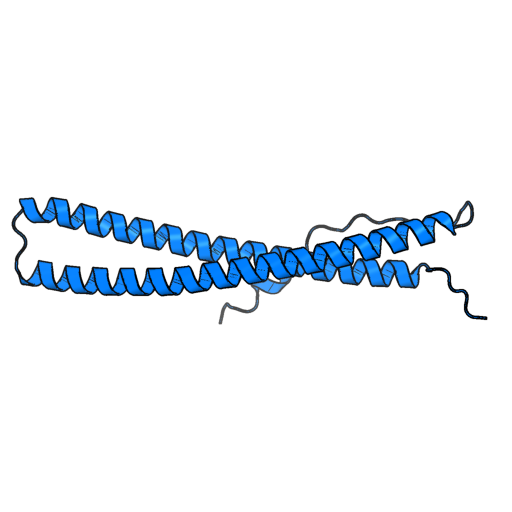AL A N 1
ATOM 706 C CA . VAL A 1 87 ? -0.262 1.203 6.256 1.00 97.56 87 VAL A CA 1
ATOM 707 C C . VAL A 1 87 ? 0.823 2.179 5.825 1.00 97.56 87 VAL A C 1
ATOM 709 O O . VAL A 1 87 ? 1.211 2.160 4.663 1.00 97.56 87 VAL A O 1
ATOM 712 N N . SER A 1 88 ? 1.392 2.933 6.767 1.00 97.38 88 SER A N 1
ATOM 713 C CA . SER A 1 88 ? 2.488 3.870 6.497 1.00 97.38 88 SER A CA 1
ATOM 714 C C . SER A 1 88 ? 3.699 3.180 5.854 1.00 97.38 88 SER A C 1
ATOM 716 O O . SER A 1 88 ? 4.204 3.629 4.826 1.00 97.38 88 SER A O 1
ATOM 718 N N . ALA A 1 89 ? 4.118 2.026 6.384 1.00 97.38 89 ALA A N 1
ATOM 719 C CA . ALA A 1 89 ? 5.208 1.247 5.799 1.00 97.38 89 ALA A CA 1
ATOM 720 C C . ALA A 1 89 ? 4.886 0.747 4.377 1.00 97.38 89 ALA A C 1
ATOM 722 O O . ALA A 1 89 ? 5.742 0.795 3.496 1.00 97.38 89 ALA A O 1
ATOM 723 N N . CYS A 1 90 ? 3.660 0.276 4.128 1.00 95.88 90 CYS A N 1
ATOM 724 C CA . CYS A 1 90 ? 3.251 -0.189 2.801 1.00 95.88 90 CYS A CA 1
ATOM 725 C C . CYS A 1 90 ? 3.147 0.957 1.791 1.00 95.88 90 CYS A C 1
ATOM 727 O O . CYS A 1 90 ? 3.518 0.770 0.637 1.00 95.88 90 CYS A O 1
ATOM 729 N N . GLU A 1 91 ? 2.686 2.133 2.214 1.00 96.75 91 GLU A N 1
ATOM 730 C CA . GLU A 1 91 ? 2.636 3.336 1.380 1.00 96.75 91 GLU A CA 1
ATOM 731 C C . GLU A 1 91 ? 4.039 3.834 1.023 1.00 96.75 91 GLU A C 1
ATOM 733 O O . GLU A 1 91 ? 4.290 4.147 -0.138 1.00 96.75 91 GLU A O 1
ATOM 738 N N . SER A 1 92 ? 4.978 3.810 1.975 1.00 97.81 92 SER A N 1
ATOM 739 C CA . SER A 1 92 ? 6.391 4.103 1.702 1.00 97.81 92 SER A CA 1
ATOM 740 C C . SER A 1 92 ? 6.977 3.128 0.677 1.00 97.81 92 SER A C 1
ATOM 742 O O . SER A 1 92 ? 7.572 3.551 -0.309 1.00 97.81 92 SER A O 1
ATOM 744 N N . ASN A 1 93 ? 6.753 1.821 0.857 1.00 96.75 93 ASN A N 1
ATOM 745 C CA . ASN A 1 93 ? 7.235 0.802 -0.081 1.00 96.75 93 ASN A CA 1
ATOM 746 C C . ASN A 1 93 ? 6.604 0.942 -1.477 1.00 96.75 93 ASN A C 1
ATOM 748 O O . ASN A 1 93 ? 7.256 0.657 -2.481 1.00 96.75 93 ASN A O 1
ATOM 752 N N . LEU A 1 94 ? 5.332 1.345 -1.549 1.00 96.69 94 LEU A N 1
ATOM 753 C CA . LEU A 1 94 ? 4.638 1.607 -2.807 1.00 96.69 94 LEU A CA 1
ATOM 754 C C . LEU A 1 94 ? 5.270 2.788 -3.548 1.00 96.69 94 LEU A C 1
ATOM 756 O O . LEU A 1 94 ? 5.517 2.687 -4.748 1.00 96.69 94 LEU A O 1
ATOM 760 N N . GLU A 1 95 ? 5.563 3.879 -2.843 1.00 97.38 95 GLU A N 1
ATOM 761 C CA . GLU A 1 95 ? 6.214 5.041 -3.448 1.00 97.38 95 GLU A CA 1
ATOM 762 C C . GLU A 1 95 ? 7.630 4.698 -3.935 1.00 97.38 95 GLU A C 1
ATOM 764 O O . GLU A 1 95 ? 7.989 5.010 -5.069 1.00 97.38 95 GLU A O 1
ATOM 769 N N . GLU A 1 96 ? 8.403 3.944 -3.150 1.00 97.56 96 GLU A N 1
ATOM 770 C CA . GLU A 1 96 ? 9.718 3.451 -3.577 1.00 97.56 96 GLU A CA 1
ATOM 771 C C . GLU A 1 96 ? 9.632 2.570 -4.834 1.00 97.56 96 GLU A C 1
ATOM 773 O O . GLU A 1 96 ? 10.427 2.732 -5.765 1.00 97.56 96 GLU A O 1
ATOM 778 N N . ALA A 1 97 ? 8.665 1.648 -4.894 1.00 95.81 97 ALA A N 1
ATOM 779 C CA . ALA A 1 97 ? 8.448 0.799 -6.065 1.00 95.81 97 ALA A CA 1
ATOM 780 C C . ALA A 1 97 ? 8.033 1.622 -7.294 1.00 95.81 97 ALA A C 1
ATOM 782 O O . ALA A 1 97 ? 8.495 1.353 -8.405 1.00 95.81 97 ALA A O 1
ATOM 783 N N . ARG A 1 98 ? 7.218 2.665 -7.095 1.00 97.06 98 ARG A N 1
ATOM 784 C CA . ARG A 1 98 ? 6.802 3.592 -8.150 1.00 97.06 98 ARG A CA 1
ATOM 785 C C . ARG A 1 98 ? 7.989 4.351 -8.724 1.00 97.06 98 ARG A C 1
ATOM 787 O O . ARG A 1 98 ? 8.152 4.373 -9.942 1.00 97.06 98 ARG A O 1
ATOM 794 N N . GLU A 1 99 ? 8.842 4.913 -7.871 1.00 97.50 99 GLU A N 1
ATOM 795 C CA . GLU A 1 99 ? 10.055 5.597 -8.320 1.00 97.50 99 GLU A CA 1
ATOM 796 C C . GLU A 1 99 ? 10.995 4.659 -9.088 1.00 97.50 99 GLU A C 1
ATOM 798 O O . GLU A 1 99 ? 11.625 5.061 -10.070 1.00 97.50 99 GLU A O 1
ATOM 803 N N . GLN A 1 100 ? 11.143 3.413 -8.626 1.00 96.62 100 GLN A N 1
ATOM 804 C CA . GLN A 1 100 ? 11.980 2.420 -9.298 1.00 96.62 100 GLN A CA 1
ATOM 805 C C . GLN A 1 100 ? 11.427 2.062 -10.675 1.00 96.62 100 GLN A C 1
ATOM 807 O O . GLN A 1 100 ? 12.189 2.036 -11.645 1.00 96.62 100 GLN A O 1
ATOM 812 N N . TRP A 1 101 ? 10.118 1.827 -10.774 1.00 96.75 101 TRP A N 1
ATOM 813 C CA . TRP A 1 101 ? 9.459 1.577 -12.049 1.00 96.75 101 TRP A CA 1
ATOM 814 C C . TRP A 1 101 ? 9.601 2.768 -12.995 1.00 96.75 101 TRP A C 1
ATOM 816 O O . TRP A 1 101 ? 10.027 2.574 -14.128 1.00 96.75 101 TRP A O 1
ATOM 826 N N . GLU A 1 102 ? 9.366 3.998 -12.537 1.00 96.12 102 GLU A N 1
ATOM 827 C CA . GLU A 1 102 ? 9.501 5.194 -13.375 1.00 96.12 102 GLU A CA 1
ATOM 828 C C . GLU A 1 102 ? 10.928 5.349 -13.921 1.00 96.12 102 GLU A C 1
ATOM 830 O O . GLU A 1 102 ? 11.123 5.559 -15.121 1.00 96.12 102 GLU A O 1
ATOM 835 N N . LYS A 1 103 ? 11.948 5.154 -13.072 1.00 97.00 103 LYS A N 1
ATOM 836 C CA . LYS A 1 103 ? 13.360 5.160 -13.494 1.00 97.00 103 LYS A CA 1
ATOM 837 C C . LYS A 1 103 ? 13.621 4.116 -14.586 1.00 97.00 103 LYS A C 1
ATOM 839 O O . LYS A 1 103 ? 14.290 4.426 -15.574 1.00 97.00 103 LYS A O 1
ATOM 844 N N . LYS A 1 104 ? 13.086 2.900 -14.429 1.00 94.12 104 LYS A N 1
ATOM 845 C CA . LYS A 1 104 ? 13.259 1.799 -15.389 1.00 94.12 104 LYS A CA 1
ATOM 846 C C . LYS A 1 104 ? 12.452 1.974 -16.670 1.00 94.12 104 LYS A C 1
ATOM 848 O O . LYS A 1 104 ? 12.975 1.673 -17.739 1.00 94.12 104 LYS A O 1
ATOM 853 N N . ASN A 1 105 ? 11.254 2.540 -16.591 1.00 94.06 105 ASN A N 1
ATOM 854 C CA . ASN A 1 105 ? 10.449 2.872 -17.757 1.00 94.06 105 ASN A CA 1
ATOM 855 C C . ASN A 1 105 ? 11.127 3.956 -18.608 1.00 94.06 105 ASN A C 1
ATOM 857 O O . ASN A 1 105 ? 11.280 3.787 -19.814 1.00 94.06 105 ASN A O 1
ATOM 861 N N . ILE A 1 106 ? 11.640 5.022 -17.982 1.00 94.81 106 ILE A N 1
ATOM 862 C CA . ILE A 1 106 ? 12.394 6.073 -18.685 1.00 94.81 106 ILE A CA 1
ATOM 863 C C . ILE A 1 106 ? 13.646 5.498 -19.369 1.00 94.81 106 ILE A C 1
ATOM 865 O O . ILE A 1 106 ? 13.989 5.895 -20.484 1.00 94.81 106 ILE A O 1
ATOM 869 N N . GLU A 1 107 ? 14.366 4.590 -18.705 1.00 93.62 107 GLU A N 1
ATOM 870 C CA . GLU A 1 107 ? 15.531 3.908 -19.282 1.00 93.62 107 GLU A CA 1
ATOM 871 C C . GLU A 1 107 ? 15.136 3.047 -20.493 1.00 93.62 107 GLU A C 1
ATOM 873 O O . GLU A 1 107 ? 15.750 3.165 -21.558 1.00 93.62 107 GLU A O 1
ATOM 878 N N . TYR A 1 108 ? 14.075 2.248 -20.360 1.00 92.62 108 TYR A N 1
ATOM 879 C CA . TYR A 1 108 ? 13.518 1.443 -21.445 1.00 92.62 108 TYR A CA 1
ATOM 880 C C . TYR A 1 108 ? 13.104 2.298 -22.647 1.00 92.62 108 TYR A C 1
ATOM 882 O O . TYR A 1 108 ? 13.517 2.002 -23.767 1.00 92.62 108 TYR A O 1
ATOM 890 N N . GLU A 1 109 ? 12.365 3.389 -22.437 1.00 90.19 109 GLU A N 1
ATOM 891 C CA . GLU A 1 109 ? 11.938 4.294 -23.510 1.00 90.19 109 GLU A CA 1
ATOM 892 C C . GLU A 1 109 ? 13.131 4.925 -24.235 1.00 90.19 109 GLU A C 1
ATOM 894 O O . GLU A 1 109 ? 13.177 4.933 -25.466 1.00 90.19 109 GLU A O 1
ATOM 899 N N . LYS A 1 110 ? 14.154 5.376 -23.497 1.00 92.19 110 LYS A N 1
ATOM 900 C CA . LYS A 1 110 ? 15.386 5.919 -24.094 1.00 92.19 110 LYS A CA 1
ATOM 901 C C . LYS A 1 110 ? 16.103 4.893 -24.968 1.00 92.19 110 LYS A C 1
ATOM 903 O O . LYS A 1 110 ? 16.565 5.242 -26.059 1.00 92.19 110 LYS A O 1
ATOM 908 N N . ILE A 1 111 ? 16.217 3.652 -24.494 1.00 90.31 111 ILE A N 1
ATOM 909 C CA . ILE A 1 111 ? 16.859 2.559 -25.234 1.00 90.31 111 ILE A CA 1
ATOM 910 C C . ILE A 1 111 ? 16.022 2.202 -26.461 1.00 90.31 111 ILE A C 1
ATOM 912 O O . ILE A 1 111 ? 16.566 2.130 -27.561 1.00 90.31 111 ILE A O 1
ATOM 916 N N . ARG A 1 112 ? 14.701 2.073 -26.311 1.00 90.50 112 ARG A N 1
ATOM 917 C CA . ARG A 1 112 ? 13.759 1.827 -27.409 1.00 90.50 112 ARG A CA 1
ATOM 918 C C . ARG A 1 112 ? 13.898 2.875 -28.505 1.00 90.50 112 ARG A C 1
ATOM 920 O O . ARG A 1 112 ? 14.106 2.528 -29.665 1.00 90.50 112 ARG A O 1
ATOM 927 N N . ASP A 1 113 ? 13.865 4.151 -28.144 1.00 90.25 113 ASP A N 1
ATOM 928 C CA . ASP A 1 113 ? 13.963 5.252 -29.099 1.00 90.25 113 ASP A CA 1
ATOM 929 C C . ASP A 1 113 ? 15.356 5.318 -29.754 1.00 90.25 113 ASP A C 1
ATOM 931 O O . ASP A 1 113 ? 15.498 5.733 -30.906 1.00 90.25 113 ASP A O 1
ATOM 935 N N . ALA A 1 114 ? 16.419 4.916 -29.050 1.00 88.81 114 ALA A N 1
ATOM 936 C CA . ALA A 1 114 ? 17.755 4.787 -29.628 1.00 88.81 114 ALA A CA 1
ATOM 937 C C . ALA A 1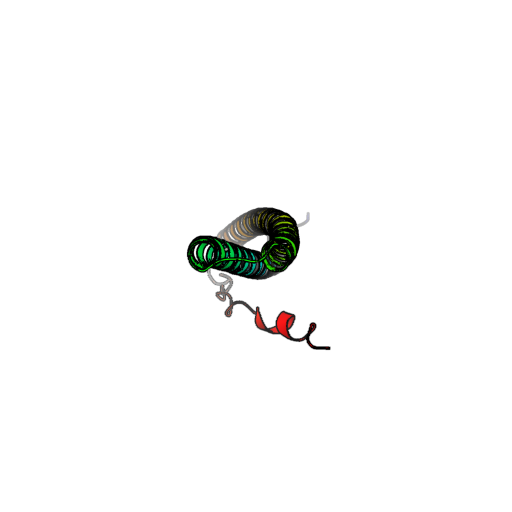 114 ? 17.860 3.607 -30.609 1.00 88.81 114 ALA A C 1
ATOM 939 O O . ALA A 1 114 ? 18.458 3.772 -31.672 1.00 88.81 114 ALA A O 1
ATOM 940 N N . VAL A 1 115 ? 17.260 2.455 -30.298 1.00 87.69 115 VAL A N 1
ATOM 941 C CA . VAL A 1 115 ? 17.218 1.291 -31.196 1.00 87.69 115 VAL A CA 1
ATOM 942 C C . VAL A 1 115 ? 16.414 1.616 -32.453 1.00 87.69 115 VAL A C 1
ATOM 944 O O . VAL A 1 115 ? 16.913 1.403 -33.552 1.00 87.69 115 VAL A O 1
ATOM 947 N N . ILE A 1 116 ? 15.229 2.226 -32.318 1.00 85.56 116 ILE A N 1
ATOM 948 C CA . ILE A 1 116 ? 14.393 2.641 -33.458 1.00 85.56 116 ILE A CA 1
ATOM 949 C C . ILE A 1 116 ? 15.146 3.623 -34.362 1.00 85.56 116 ILE A C 1
ATOM 951 O O . ILE A 1 116 ? 15.159 3.454 -35.578 1.00 85.56 116 ILE A O 1
ATOM 955 N N . ARG A 1 117 ? 15.817 4.632 -33.788 1.00 85.81 117 ARG A N 1
ATOM 956 C CA . ARG A 1 117 ? 16.602 5.610 -34.568 1.00 85.81 117 ARG A CA 1
ATOM 957 C C . ARG A 1 117 ? 17.789 4.995 -35.306 1.00 85.81 117 ARG A C 1
ATOM 959 O O . ARG A 1 117 ? 18.229 5.561 -36.301 1.00 85.81 117 ARG A O 1
ATOM 966 N N . ASN A 1 118 ? 18.336 3.891 -34.803 1.00 82.25 118 ASN A N 1
ATOM 967 C CA . ASN A 1 118 ? 19.478 3.206 -35.404 1.00 82.25 118 ASN A CA 1
ATOM 968 C C . ASN A 1 118 ? 19.079 2.008 -36.283 1.00 82.25 118 ASN A C 1
ATOM 970 O O . ASN A 1 118 ? 19.962 1.411 -36.900 1.00 82.25 118 ASN A O 1
ATOM 974 N N . ALA A 1 119 ? 17.791 1.659 -36.353 1.00 78.12 119 ALA A N 1
ATOM 975 C CA . ALA A 1 119 ? 17.293 0.564 -37.174 1.00 78.12 119 ALA A CA 1
ATOM 976 C C . ALA A 1 119 ? 17.334 0.931 -38.668 1.00 78.12 119 ALA A C 1
ATOM 978 O O . ALA A 1 119 ? 16.965 2.038 -39.065 1.00 78.12 119 ALA A O 1
ATOM 979 N N . SER A 1 120 ? 17.763 -0.012 -39.511 1.00 68.12 120 SER A N 1
ATOM 980 C CA . SER A 1 120 ? 17.641 0.132 -40.968 1.00 68.12 120 SER A CA 1
ATOM 981 C C . SER A 1 120 ? 16.168 -0.002 -41.390 1.00 68.12 120 SER A C 1
ATOM 983 O O . SER A 1 120 ? 15.390 -0.633 -40.668 1.00 68.12 120 SER A O 1
ATOM 985 N N . PRO A 1 121 ? 15.749 0.540 -42.553 1.00 53.88 121 PRO A N 1
ATOM 986 C CA . PRO A 1 121 ? 14.387 0.353 -43.050 1.00 53.88 121 PRO A CA 1
ATOM 987 C C . PRO A 1 121 ? 14.157 -1.142 -43.341 1.00 53.88 121 PRO A C 1
ATOM 989 O O . PRO A 1 121 ? 14.606 -1.651 -44.363 1.00 53.88 121 PRO A O 1
ATOM 992 N N . GLY A 1 122 ? 13.523 -1.852 -42.403 1.00 59.81 122 GLY A N 1
ATOM 993 C CA . GLY A 1 122 ? 13.311 -3.306 -42.442 1.00 59.81 122 GLY A CA 1
ATOM 994 C C . GLY A 1 122 ? 13.553 -4.025 -41.108 1.00 59.81 122 GLY A C 1
ATOM 995 O O . GLY A 1 122 ? 12.951 -5.068 -40.882 1.00 59.81 122 GLY A O 1
ATOM 996 N N . ASP A 1 123 ? 14.345 -3.437 -40.203 1.00 63.12 123 ASP A N 1
ATOM 997 C CA . ASP A 1 123 ? 14.747 -4.042 -38.918 1.00 63.12 123 ASP A CA 1
ATOM 998 C C . ASP A 1 123 ? 14.027 -3.426 -37.705 1.00 63.12 123 ASP A C 1
ATOM 1000 O O . ASP A 1 123 ? 14.515 -3.515 -36.576 1.00 63.12 123 ASP A O 1
ATOM 1004 N N . VAL A 1 124 ? 12.885 -2.757 -37.914 1.00 62.53 124 VAL A N 1
ATOM 1005 C CA . VAL A 1 124 ? 12.120 -2.176 -36.801 1.00 62.53 124 VAL A CA 1
ATOM 1006 C C . VAL A 1 124 ? 11.697 -3.324 -35.881 1.00 62.53 124 VAL A C 1
ATOM 1008 O O . VAL A 1 124 ? 10.973 -4.215 -36.333 1.00 62.53 124 VAL A O 1
ATOM 1011 N N . PRO A 1 125 ? 12.158 -3.354 -34.618 1.00 59.44 125 PRO A N 1
ATOM 1012 C CA . PRO A 1 125 ? 11.802 -4.431 -33.713 1.00 59.44 125 PRO A CA 1
ATOM 1013 C C . PRO A 1 125 ? 10.288 -4.430 -33.517 1.00 59.44 125 PRO A C 1
ATOM 1015 O O . PRO A 1 125 ? 9.692 -3.391 -33.236 1.00 59.44 125 PRO A O 1
ATOM 1018 N N . GLU A 1 126 ? 9.672 -5.599 -33.672 1.00 63.62 126 GLU A N 1
ATOM 1019 C CA . GLU A 1 126 ? 8.273 -5.812 -33.323 1.00 63.62 126 GLU A CA 1
ATOM 1020 C C . GLU A 1 126 ? 8.122 -5.582 -31.816 1.00 63.62 126 GLU A C 1
ATOM 1022 O O . GLU A 1 126 ? 8.558 -6.388 -30.988 1.00 63.62 126 GLU A O 1
ATOM 1027 N N . ILE A 1 127 ? 7.576 -4.420 -31.456 1.00 59.44 127 ILE A N 1
ATOM 1028 C CA . ILE A 1 127 ? 7.262 -4.075 -30.075 1.00 59.44 127 ILE A CA 1
ATOM 1029 C C . ILE A 1 127 ? 6.000 -4.859 -29.737 1.00 59.44 127 ILE A C 1
ATOM 1031 O O . ILE A 1 127 ? 4.887 -4.412 -29.989 1.00 59.44 127 ILE A O 1
ATOM 1035 N N . THR A 1 128 ? 6.173 -6.062 -29.202 1.00 55.72 128 THR A N 1
ATOM 1036 C CA . THR A 1 128 ? 5.075 -6.759 -28.531 1.00 55.72 128 THR A CA 1
ATOM 1037 C C . THR A 1 128 ? 4.642 -5.879 -27.367 1.00 55.72 128 THR A C 1
ATOM 1039 O O . THR A 1 128 ? 5.475 -5.515 -26.543 1.00 55.72 128 THR A O 1
ATOM 1042 N N . GLU A 1 129 ? 3.374 -5.507 -27.279 1.00 51.88 129 GLU A N 1
ATOM 1043 C CA . GLU A 1 129 ? 2.833 -4.913 -26.056 1.00 51.88 129 GLU A CA 1
ATOM 1044 C C . GLU A 1 129 ? 2.904 -5.953 -24.921 1.00 51.88 129 GLU A C 1
ATOM 1046 O O . GLU A 1 129 ? 2.990 -7.155 -25.200 1.00 51.88 129 GLU A O 1
ATOM 1051 N N . PRO A 1 130 ? 3.008 -5.542 -23.646 1.00 53.34 130 PRO A N 1
ATOM 1052 C CA . PRO A 1 130 ? 3.034 -6.498 -22.548 1.00 53.34 130 PRO A CA 1
ATOM 1053 C C . PRO A 1 130 ? 1.762 -7.358 -22.559 1.00 53.34 130 PRO A C 1
ATOM 1055 O O . PRO A 1 130 ? 0.651 -6.832 -22.578 1.00 53.34 130 PRO A O 1
ATOM 1058 N N . GLU A 1 131 ? 1.937 -8.683 -22.528 1.00 52.97 131 GLU A N 1
ATOM 1059 C CA . GLU A 1 131 ? 0.883 -9.585 -22.063 1.00 52.97 131 GLU A CA 1
ATOM 1060 C C . GLU A 1 131 ? 0.544 -9.198 -20.616 1.00 52.97 131 GLU A C 1
ATOM 1062 O O . GLU A 1 131 ? 1.436 -8.821 -19.852 1.00 52.97 131 GLU A O 1
ATOM 1067 N N . GLU A 1 132 ? -0.747 -9.222 -20.291 1.00 51.16 132 GLU A N 1
ATOM 1068 C CA . GLU A 1 132 ? -1.349 -8.741 -19.043 1.00 51.16 132 GLU A CA 1
ATOM 1069 C C . GLU A 1 132 ? -0.523 -9.042 -17.774 1.00 51.16 132 GLU A C 1
ATOM 1071 O O . GLU A 1 132 ? 0.156 -10.073 -17.695 1.00 51.16 132 GLU A O 1
ATOM 1076 N N . PRO A 1 133 ? -0.582 -8.168 -16.746 1.00 51.62 133 PRO A N 1
ATOM 1077 C CA . PRO A 1 133 ? 0.243 -8.301 -15.553 1.00 51.62 133 PRO A CA 1
ATOM 1078 C C . PRO A 1 133 ? 0.116 -9.694 -14.930 1.00 51.62 133 PRO A C 1
ATOM 1080 O O . PRO A 1 133 ? -0.958 -10.136 -14.518 1.00 51.62 133 PRO A O 1
ATOM 1083 N N . PHE A 1 134 ? 1.253 -10.381 -14.816 1.00 50.09 134 PHE A N 1
ATOM 1084 C CA . PHE A 1 134 ? 1.347 -11.714 -14.235 1.00 50.09 134 PHE A CA 1
ATOM 1085 C C . PHE A 1 134 ? 1.340 -11.617 -12.697 1.00 50.09 134 PHE A C 1
ATOM 1087 O O . PHE A 1 134 ? 2.302 -11.990 -12.024 1.00 50.09 134 PHE A O 1
ATOM 1094 N N . VAL A 1 135 ? 0.240 -11.135 -12.115 1.00 51.31 135 VAL A N 1
ATOM 1095 C CA . VAL A 1 135 ? 0.086 -11.026 -10.650 1.00 51.31 135 VAL A CA 1
ATOM 1096 C C . VAL A 1 135 ? -0.219 -12.397 -10.016 1.00 51.31 135 VAL A C 1
ATOM 1098 O O . VAL A 1 135 ? -0.044 -12.604 -8.818 1.00 51.31 135 VAL A O 1
ATOM 1101 N N . GLU A 1 136 ? -0.619 -13.397 -10.806 1.00 47.72 136 G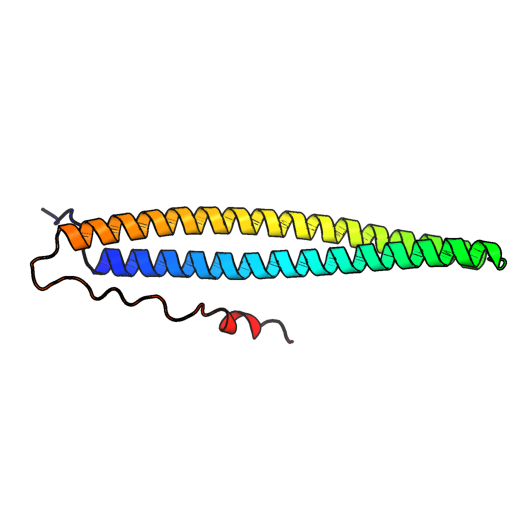LU A N 1
ATOM 1102 C CA . GLU A 1 136 ? -1.238 -14.621 -10.279 1.00 47.72 136 GLU A CA 1
ATOM 1103 C C . GLU A 1 136 ? -0.265 -15.632 -9.619 1.00 47.72 136 GLU A C 1
ATOM 1105 O O . GLU A 1 136 ? -0.695 -16.519 -8.878 1.00 47.72 136 GLU A O 1
ATOM 1110 N N . GLN A 1 137 ? 1.059 -15.498 -9.805 1.00 44.16 137 GLN A N 1
ATOM 1111 C CA . GLN A 1 137 ? 2.050 -16.465 -9.265 1.00 44.16 137 GLN A CA 1
ATOM 1112 C C . GLN A 1 137 ? 2.339 -16.283 -7.781 1.00 44.16 137 GLN A C 1
ATOM 1114 O O . GLN A 1 137 ? 2.700 -17.248 -7.103 1.00 44.16 137 GLN A O 1
ATOM 1119 N N . TYR A 1 138 ? 2.205 -15.060 -7.269 1.00 47.47 138 TYR A N 1
ATOM 1120 C CA . TYR A 1 138 ? 2.585 -14.748 -5.892 1.00 47.47 138 TYR A CA 1
ATOM 1121 C C . TYR A 1 138 ? 1.504 -15.143 -4.872 1.00 47.47 138 TYR A C 1
ATOM 1123 O O . TYR A 1 138 ? 1.802 -15.296 -3.691 1.00 47.47 138 TYR A O 1
ATOM 1131 N N . TYR A 1 139 ? 0.283 -15.460 -5.320 1.00 51.91 139 TYR A N 1
ATOM 1132 C CA . TYR A 1 139 ? -0.845 -15.819 -4.448 1.00 51.91 139 TYR A CA 1
ATOM 1133 C C . TYR A 1 139 ? -0.856 -17.267 -3.926 1.00 51.91 139 TYR A C 1
ATOM 1135 O O . TYR A 1 139 ? -1.723 -17.621 -3.126 1.00 51.91 139 TYR A O 1
ATOM 1143 N N . LYS A 1 140 ? 0.076 -18.140 -4.339 1.00 44.50 140 LYS A N 1
ATOM 1144 C CA . LYS A 1 140 ? 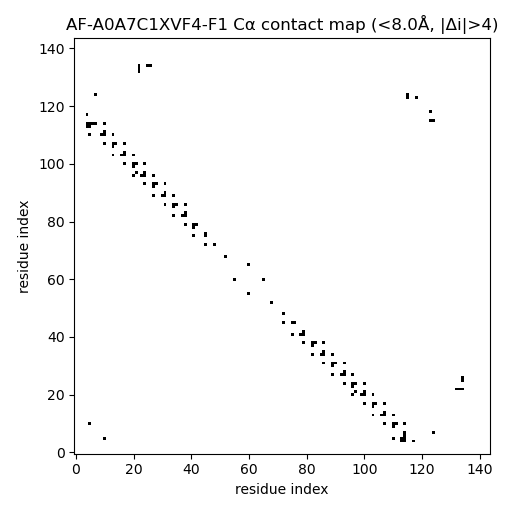0.062 -19.561 -3.923 1.00 44.50 140 LYS A CA 1
ATOM 11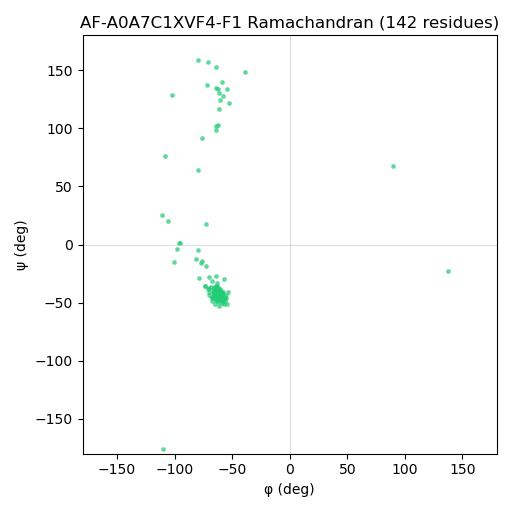45 C C . LYS A 1 140 ? 0.938 -19.909 -2.717 1.00 44.50 140 LYS A C 1
ATOM 1147 O O . LYS A 1 140 ? 0.970 -21.085 -2.353 1.00 44.50 140 LYS A O 1
ATOM 1152 N N . ARG A 1 141 ? 1.639 -18.957 -2.085 1.00 43.25 141 ARG A N 1
ATOM 1153 C CA . ARG A 1 141 ? 2.629 -19.299 -1.042 1.00 43.25 141 ARG A CA 1
ATOM 1154 C C . ARG A 1 141 ? 2.200 -19.130 0.420 1.00 43.25 141 ARG A C 1
ATOM 1156 O O . ARG A 1 141 ? 2.796 -19.811 1.245 1.00 43.25 141 ARG A O 1
ATOM 1163 N N . ASP A 1 142 ? 1.113 -18.414 0.717 1.00 42.47 142 ASP A N 1
ATOM 1164 C CA . ASP A 1 142 ? 0.701 -18.135 2.111 1.00 42.47 142 ASP A CA 1
ATOM 1165 C C . ASP A 1 142 ? -0.590 -18.845 2.569 1.00 42.47 142 ASP A C 1
ATOM 1167 O O . ASP A 1 142 ? -1.260 -18.426 3.508 1.00 42.47 142 ASP A O 1
ATOM 1171 N N . ARG A 1 143 ? -0.937 -19.980 1.946 1.00 41.62 143 ARG A N 1
ATOM 1172 C CA . ARG A 1 143 ? -1.894 -20.944 2.523 1.00 41.62 143 ARG A CA 1
ATOM 1173 C C . ARG A 1 143 ? -1.165 -22.204 2.986 1.00 41.62 143 ARG A C 1
ATOM 1175 O O . ARG A 1 143 ? -1.222 -23.225 2.300 1.00 41.62 143 ARG A O 1
ATOM 1182 N N . ARG A 1 144 ? -0.476 -22.137 4.125 1.00 36.19 144 ARG A N 1
ATOM 1183 C CA . ARG A 1 144 ? -0.115 -23.312 4.931 1.00 36.19 144 ARG A CA 1
ATOM 1184 C C . ARG A 1 144 ? -0.197 -22.992 6.409 1.00 36.19 144 ARG A C 1
ATOM 1186 O O . ARG A 1 144 ? 0.296 -21.912 6.787 1.00 36.19 144 ARG A O 1
#

Solvent-accessible surface area (backbone atoms only — not comparable to full-atom values): 8069 Å² total; per-residue (Å²): 133,81,78,92,61,65,46,73,68,54,38,55,50,32,46,54,50,22,53,50,29,45,54,49,26,53,52,31,47,52,51,26,52,52,39,45,52,53,40,52,50,46,54,50,51,52,49,54,53,53,54,50,48,63,58,41,56,81,74,67,65,49,76,64,60,54,50,55,48,53,52,51,50,52,52,49,50,54,53,43,55,55,36,52,53,49,27,52,53,30,48,54,52,25,52,54,28,45,54,51,20,52,56,31,44,55,50,29,50,54,40,45,56,48,30,59,74,68,39,57,100,85,59,67,75,84,78,74,72,82,75,74,85,83,69,75,75,74,74,74,74,8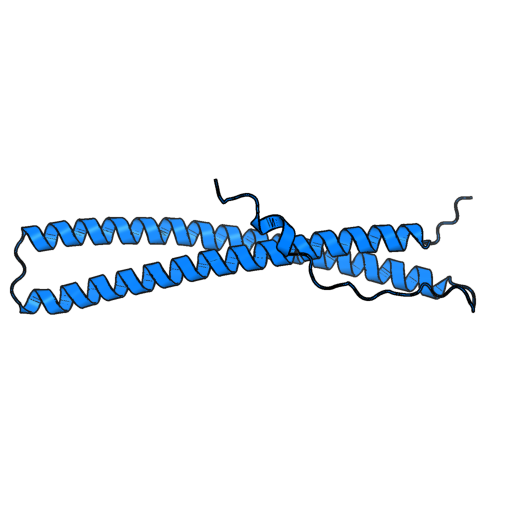4,84,125

Radius of gyration: 26.02 Å; Cα contacts (8 Å, |Δi|>4): 75; chains: 1; bounding box: 66×29×80 Å

Mean predicted aligned error: 9.62 Å

Nearest PDB structures (foldseek):
  3k29-assembly1_A  TM=8.650E-01  e=1.282E-01  Chlamydia trachomatis
  8i21-assembly1_A  TM=9.338E-01  e=6.850E-01  Saccharomyces cerevisiae S288C
  3na7-assembly1_A  TM=5.719E-01  e=1.132E+00  Helicobacter pylori NCTC 11638
  8aud-assembly2_B  TM=5.124E-01  e=4.575E+00  Corynebacterium glutamicum ATCC 13032
  6h2d-assembly1_P  TM=4.896E-01  e=5.409E+00  Aeromonas hydrophila subsp. hydrophila AL09-71

Sequence (144 aa):
MSSDKPDKNDLDRARREETRAFNELEYRSQQAKEQRQQLDALLKYRKECLDGLANARDTGLTPVHVREYQLLMAHINSAVELTEIKVSACESNLEEAREQWEKKNIEYEKIRDAVIRNASPGDVPEITEPEEPFVEQYYKRDRR

Foldseek 3Di:
DPPPFQEPVNLVVLVVQLLVLVLQLVVLVVQLVVLVVVLVVLVVVLVVLVVVVVVVVVVDDDPVNVVVSVVVNVVSVVVNVVSVVSSVVSVVSSVVSVVSSVVSVVSSVVSLVRHCVPDDPPRNDDPDDDDPRPNPPVPPPPDD